Protein AF-A0A6G3XFQ8-F1 (afdb_monomer_lite)

Organism: NCBI:txid2706086

Secondary structure (DSSP, 8-state):
-HHHHHHHHHHHHHHHHHHHHTT-------TT-----TTSS-EEEES-TTT-HHHHHHHHHH-TTEEE----S-STTTT-EEETTEEE--BTTTB--EEEEEE--STTPPPEEEEEESSHHHHHHHHHHHHHHHHHHHHHHTTS-EEEEE-

pLDDT: mean 87.11, std 11.45, range [44.69, 98.12]

Radius of gyration: 14.97 Å; chains: 1; bounding box: 40×33×41 Å

Structure (mmCIF, N/CA/C/O backbone):
data_AF-A0A6G3XFQ8-F1
#
_entry.id   AF-A0A6G3XFQ8-F1
#
loop_
_atom_site.group_PDB
_atom_site.id
_atom_site.type_symbol
_atom_site.label_atom_id
_atom_site.label_alt_id
_atom_site.label_comp_id
_atom_site.label_asym_id
_atom_site.label_entity_id
_atom_site.label_seq_id
_atom_site.pdbx_PDB_ins_code
_atom_site.Cartn_x
_atom_site.Cartn_y
_atom_site.Cartn_z
_atom_site.occupancy
_atom_site.B_iso_or_equiv
_atom_site.auth_seq_id
_atom_site.auth_comp_id
_atom_site.auth_asym_id
_atom_site.auth_atom_id
_atom_site.pdbx_PDB_model_num
ATOM 1 N N . ASP A 1 1 ? -4.195 2.148 -22.739 1.00 44.69 1 ASP A N 1
ATOM 2 C CA . ASP A 1 1 ? -5.041 3.051 -21.929 1.00 44.69 1 ASP A CA 1
ATOM 3 C C . ASP A 1 1 ? -6.292 2.430 -21.315 1.00 44.69 1 ASP A C 1
ATOM 5 O O . ASP A 1 1 ? -6.508 2.635 -20.131 1.00 44.69 1 ASP A O 1
ATOM 9 N N . GLY A 1 2 ? -7.076 1.589 -22.002 1.00 52.69 2 GLY A N 1
ATOM 10 C CA . GLY A 1 2 ? -8.286 0.993 -21.391 1.00 52.69 2 GLY A CA 1
ATOM 11 C C . GLY A 1 2 ? -8.064 0.007 -20.224 1.00 52.69 2 GLY A C 1
ATOM 12 O O . GLY A 1 2 ? -8.961 -0.198 -19.410 1.00 52.69 2 GLY A O 1
ATOM 13 N N . SER A 1 3 ? -6.882 -0.608 -20.105 1.00 61.19 3 SER A N 1
ATOM 14 C CA . SER A 1 3 ? -6.600 -1.600 -19.054 1.00 61.19 3 SER A CA 1
ATOM 15 C C . SER A 1 3 ? -6.389 -0.981 -17.671 1.00 61.19 3 SER A C 1
ATOM 17 O O . SER A 1 3 ? -6.849 -1.556 -16.690 1.00 61.19 3 SER A O 1
ATOM 19 N N . VAL A 1 4 ? -5.752 0.192 -17.584 1.00 60.06 4 VAL A N 1
ATOM 20 C CA . VAL A 1 4 ? -5.544 0.918 -16.317 1.00 60.06 4 VAL A CA 1
ATOM 21 C C . VAL A 1 4 ? -6.893 1.332 -15.728 1.00 60.06 4 VAL A C 1
ATOM 23 O O . VAL A 1 4 ? -7.208 0.944 -14.608 1.00 60.06 4 VAL A O 1
ATOM 26 N N . HIS A 1 5 ? -7.749 1.966 -16.538 1.00 72.19 5 HIS A N 1
ATOM 27 C CA . HIS A 1 5 ? -9.106 2.343 -16.127 1.00 72.19 5 HIS A CA 1
ATOM 28 C C . HIS A 1 5 ? -9.956 1.146 -15.682 1.00 72.19 5 HIS A C 1
ATOM 30 O O . HIS A 1 5 ? -10.740 1.257 -14.741 1.00 72.19 5 HIS A O 1
ATOM 36 N N . ARG A 1 6 ? -9.785 -0.019 -16.321 1.00 75.56 6 ARG A N 1
ATOM 37 C CA . ARG A 1 6 ? -10.478 -1.252 -15.927 1.00 75.56 6 ARG A CA 1
ATOM 38 C C . ARG A 1 6 ? -10.045 -1.736 -14.541 1.00 75.56 6 ARG A C 1
ATOM 40 O O . ARG A 1 6 ? -10.898 -2.150 -13.759 1.00 75.56 6 ARG A O 1
ATOM 47 N N . TYR A 1 7 ? -8.748 -1.709 -14.239 1.00 79.00 7 TYR A N 1
ATOM 48 C CA . TYR A 1 7 ? -8.236 -2.150 -12.939 1.00 79.00 7 TYR A CA 1
ATOM 49 C C . TYR A 1 7 ? -8.653 -1.212 -11.809 1.00 79.00 7 TYR A C 1
ATOM 51 O O . TYR A 1 7 ? -9.098 -1.693 -10.767 1.00 79.00 7 TYR A O 1
ATOM 59 N N . ASP A 1 8 ? -8.604 0.098 -12.044 1.00 79.00 8 ASP A N 1
ATOM 60 C CA . ASP A 1 8 ? -9.054 1.090 -11.068 1.00 79.00 8 ASP A CA 1
ATOM 61 C C . ASP A 1 8 ? -10.557 0.944 -10.784 1.00 79.00 8 ASP A C 1
ATOM 63 O O . ASP A 1 8 ? -10.971 0.937 -9.625 1.00 79.00 8 ASP A O 1
ATOM 67 N N . ALA A 1 9 ? -11.377 0.718 -11.818 1.00 81.00 9 ALA A N 1
ATOM 68 C CA . ALA A 1 9 ? -12.807 0.460 -11.651 1.00 81.00 9 ALA A CA 1
ATOM 69 C C . ALA A 1 9 ? -13.083 -0.793 -10.801 1.00 81.00 9 ALA A C 1
ATOM 71 O O . ALA A 1 9 ? -13.925 -0.758 -9.903 1.00 81.00 9 ALA A O 1
ATOM 72 N N . PHE A 1 10 ? -12.365 -1.898 -11.033 1.00 83.25 10 PHE A N 1
ATOM 73 C CA . PHE A 1 10 ? -12.535 -3.098 -10.211 1.00 83.25 10 PHE A CA 1
ATOM 74 C C . PHE A 1 10 ? -12.061 -2.911 -8.773 1.00 83.25 10 PHE A C 1
ATOM 76 O O . PHE A 1 10 ? -12.748 -3.366 -7.861 1.00 83.25 10 PHE A O 1
ATOM 83 N N . ALA A 1 11 ? -10.934 -2.229 -8.559 1.00 83.19 11 ALA A N 1
ATOM 84 C CA . ALA A 1 11 ? -10.472 -1.909 -7.214 1.00 83.19 11 ALA A CA 1
ATOM 85 C C . ALA A 1 11 ? -11.527 -1.073 -6.463 1.00 83.19 11 ALA A C 1
ATOM 87 O O . ALA A 1 11 ? -11.863 -1.370 -5.319 1.00 83.19 11 ALA A O 1
ATOM 88 N N . LEU A 1 12 ? -12.137 -0.083 -7.118 1.00 85.12 12 LEU A N 1
ATOM 89 C CA . LEU A 1 12 ? -13.215 0.707 -6.520 1.00 85.12 12 LEU A CA 1
ATOM 90 C C . LEU A 1 12 ? -14.452 -0.135 -6.178 1.00 85.12 12 LEU A C 1
ATOM 92 O O . LEU A 1 12 ? -15.028 0.054 -5.105 1.00 85.12 12 LEU A O 1
ATOM 96 N N . LEU A 1 13 ? -14.853 -1.074 -7.041 1.00 86.44 13 LEU A N 1
ATOM 97 C CA . LEU A 1 13 ? -15.978 -1.978 -6.769 1.00 86.44 13 LEU A CA 1
ATOM 98 C C . LEU A 1 13 ? -15.699 -2.883 -5.562 1.00 86.44 13 LEU A C 1
ATOM 100 O O . LEU A 1 13 ? -16.545 -3.017 -4.678 1.00 86.44 13 LEU A O 1
ATOM 104 N N . GLU A 1 14 ? -14.503 -3.465 -5.500 1.00 86.94 14 GLU A N 1
ATOM 105 C CA . GLU A 1 14 ? -14.094 -4.341 -4.400 1.00 86.94 14 GLU A CA 1
ATOM 106 C C . GLU A 1 14 ? -13.975 -3.572 -3.070 1.00 86.94 14 GLU A C 1
ATOM 108 O O . GLU A 1 14 ? -14.442 -4.058 -2.038 1.00 86.94 14 GLU A O 1
ATOM 113 N N . LEU A 1 15 ? -13.425 -2.350 -3.084 1.00 86.25 15 LEU A N 1
ATOM 114 C CA . LEU A 1 15 ? -13.406 -1.477 -1.904 1.00 86.25 15 LEU A CA 1
ATOM 115 C C . LEU A 1 15 ? -14.813 -1.048 -1.484 1.00 86.25 15 LEU A C 1
ATOM 117 O O . LEU A 1 15 ? -15.103 -1.026 -0.292 1.00 86.25 15 LEU A O 1
ATOM 121 N N . SER A 1 16 ? -15.694 -0.724 -2.432 1.00 84.06 16 SER A N 1
ATOM 122 C CA . SER A 1 16 ? -17.061 -0.294 -2.116 1.00 84.06 16 SER A CA 1
ATOM 123 C C . SER A 1 16 ? -17.842 -1.388 -1.395 1.00 84.06 16 SER A C 1
ATOM 125 O O . SER A 1 16 ? -18.552 -1.091 -0.436 1.00 84.06 16 SER A O 1
ATOM 127 N N . ALA A 1 17 ? -17.674 -2.649 -1.808 1.00 83.00 17 ALA A N 1
ATOM 128 C CA . ALA A 1 17 ? -18.261 -3.786 -1.107 1.00 83.00 17 ALA A CA 1
ATOM 129 C C . ALA A 1 17 ? -17.749 -3.870 0.341 1.00 83.00 17 ALA A C 1
ATOM 131 O O . ALA A 1 17 ? -18.548 -3.888 1.272 1.00 83.00 17 ALA A O 1
ATOM 132 N N . LEU A 1 18 ? -16.429 -3.793 0.540 1.00 84.12 18 LEU A N 1
ATOM 133 C CA . LEU A 1 18 ? -15.821 -3.830 1.873 1.00 84.12 18 LEU A CA 1
ATOM 134 C C . LEU A 1 18 ? -16.287 -2.675 2.777 1.00 84.12 18 LEU A C 1
ATOM 136 O O . LEU A 1 18 ? -16.568 -2.877 3.957 1.00 84.12 18 LEU A O 1
ATOM 140 N N . ILE A 1 19 ? -16.350 -1.454 2.241 1.00 84.25 19 ILE A N 1
ATOM 141 C CA . ILE A 1 19 ? -16.782 -0.265 2.989 1.00 84.25 19 ILE A CA 1
ATOM 142 C C . ILE A 1 19 ? -18.252 -0.409 3.403 1.00 84.25 19 ILE A C 1
ATOM 144 O O . ILE A 1 19 ? -18.603 -0.081 4.539 1.00 84.25 19 ILE A O 1
ATOM 148 N N . LYS A 1 20 ? -19.095 -0.951 2.515 1.00 80.88 20 LYS A N 1
ATOM 149 C CA . LYS A 1 20 ? -20.503 -1.230 2.804 1.00 80.88 20 LYS A CA 1
ATOM 150 C C . LYS A 1 20 ? -20.669 -2.301 3.883 1.00 80.88 20 LYS A C 1
ATOM 152 O O . LYS A 1 20 ? -21.491 -2.111 4.774 1.00 80.88 20 LYS A O 1
ATOM 157 N N . ASP A 1 21 ? -19.871 -3.366 3.852 1.00 80.62 21 ASP A N 1
ATOM 158 C CA . ASP A 1 21 ? -19.874 -4.410 4.890 1.00 80.62 21 ASP A CA 1
ATOM 159 C C . ASP A 1 21 ? -19.470 -3.853 6.267 1.00 80.62 21 ASP A C 1
ATOM 161 O O . ASP A 1 21 ? -19.880 -4.362 7.309 1.00 80.62 21 ASP A O 1
ATOM 165 N N . CYS A 1 22 ? -18.704 -2.758 6.278 1.00 77.50 22 CYS A N 1
ATOM 166 C CA . CYS A 1 22 ? -18.338 -2.015 7.481 1.00 77.50 22 CYS A CA 1
ATOM 167 C C . CYS A 1 22 ? -19.386 -0.961 7.898 1.00 77.50 22 CYS A C 1
ATOM 169 O O . CYS A 1 22 ? -19.110 -0.165 8.797 1.00 77.50 22 CYS A O 1
ATOM 171 N N . SER A 1 23 ? -20.555 -0.913 7.247 1.00 78.75 23 SER A N 1
ATOM 172 C CA . SER A 1 23 ? -21.605 0.101 7.446 1.00 78.75 23 SER A CA 1
ATOM 173 C C . SER A 1 23 ? -21.101 1.546 7.324 1.00 78.75 23 SER A C 1
ATOM 175 O O . SER A 1 23 ? -21.580 2.445 8.015 1.00 78.75 23 SER A O 1
ATOM 177 N N . ALA A 1 24 ? -20.113 1.775 6.457 1.00 80.19 24 ALA A N 1
ATOM 178 C CA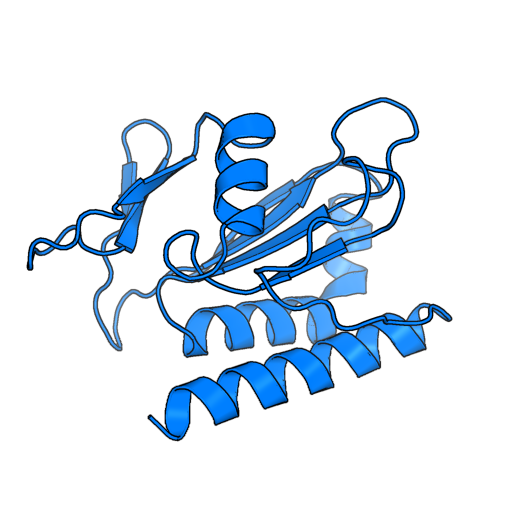 . ALA A 1 24 ? -19.529 3.085 6.200 1.00 80.19 24 ALA A CA 1
ATOM 179 C C . ALA A 1 24 ? -19.941 3.626 4.819 1.00 80.19 24 ALA A C 1
ATOM 181 O O . ALA A 1 24 ? -20.408 2.894 3.946 1.00 80.19 24 ALA A O 1
ATOM 182 N N . HIS A 1 25 ? -19.744 4.930 4.614 1.00 75.81 25 HIS A N 1
ATOM 183 C CA . HIS A 1 25 ? -19.987 5.602 3.337 1.00 75.81 25 HIS A CA 1
ATOM 184 C C . HIS A 1 25 ? -18.660 6.021 2.701 1.00 75.81 25 HIS A C 1
ATOM 186 O O . HIS A 1 25 ? -17.815 6.628 3.361 1.00 75.81 25 HIS A O 1
ATOM 192 N N . ALA A 1 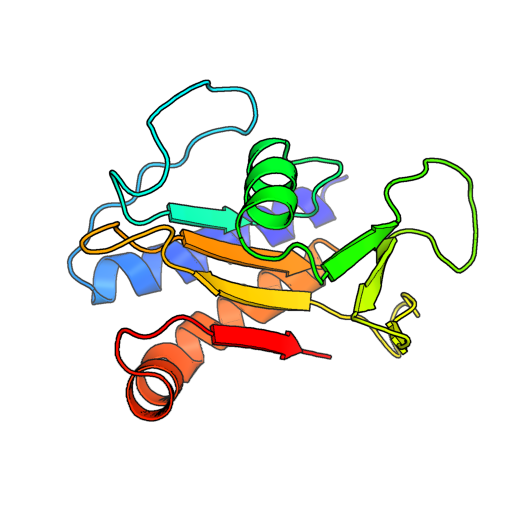26 ? -18.480 5.702 1.419 1.00 76.75 26 ALA A N 1
ATOM 193 C CA . ALA A 1 26 ? -17.303 6.092 0.652 1.00 76.75 26 ALA A CA 1
ATOM 194 C C . ALA A 1 26 ? -17.554 7.397 -0.112 1.00 76.75 26 ALA A C 1
ATOM 196 O O . ALA A 1 26 ? -18.617 7.584 -0.701 1.00 76.75 26 ALA A O 1
ATOM 197 N N . GLN A 1 27 ? -16.540 8.258 -0.165 1.00 77.12 27 GLN A N 1
ATOM 198 C CA . GLN A 1 27 ? -16.465 9.379 -1.096 1.00 77.12 27 GLN A CA 1
ATOM 199 C C . GLN A 1 27 ? -15.210 9.185 -1.948 1.00 77.12 27 GLN A C 1
ATOM 201 O O . GLN A 1 27 ? -14.114 9.047 -1.405 1.00 77.12 27 GLN A O 1
ATOM 206 N N . ILE A 1 28 ? -15.364 9.154 -3.272 1.00 77.19 28 ILE A N 1
ATOM 207 C CA . ILE A 1 28 ? -14.224 9.090 -4.193 1.00 77.19 28 ILE A CA 1
ATOM 208 C C . ILE A 1 28 ? -13.670 10.507 -4.341 1.00 77.19 28 ILE A C 1
ATOM 210 O O . ILE A 1 28 ? -14.410 11.431 -4.674 1.00 77.19 28 ILE A O 1
ATOM 214 N N . VAL A 1 29 ? -12.374 10.670 -4.087 1.00 74.62 29 VAL A N 1
ATOM 215 C CA . VAL A 1 29 ? -11.667 11.950 -4.209 1.00 74.62 29 VAL A CA 1
ATOM 216 C C . VAL A 1 29 ? -10.559 11.785 -5.241 1.00 74.62 29 VAL A C 1
ATOM 218 O O . VAL A 1 29 ? -9.776 10.838 -5.168 1.00 74.62 29 VAL A O 1
ATOM 221 N N . THR A 1 30 ? -10.505 12.686 -6.221 1.00 68.25 30 THR A N 1
ATOM 222 C CA . THR A 1 30 ? -9.442 12.701 -7.231 1.00 68.25 30 THR A CA 1
ATOM 223 C C . THR A 1 30 ? -8.155 13.287 -6.651 1.00 68.25 30 THR A C 1
ATOM 225 O O . THR A 1 30 ? -8.182 14.106 -5.729 1.00 68.25 30 THR A O 1
ATOM 228 N N . HIS A 1 31 ? -7.023 12.857 -7.209 1.00 61.69 31 HIS A N 1
ATOM 229 C CA . HIS A 1 31 ? -5.663 13.132 -6.733 1.00 61.69 31 HIS A CA 1
ATOM 230 C C . HIS A 1 31 ? -5.293 14.625 -6.635 1.00 61.69 31 HIS A C 1
ATOM 232 O O . HIS A 1 31 ? -4.392 14.952 -5.867 1.00 61.69 31 HIS A O 1
ATOM 238 N N . ASP A 1 32 ? -6.021 15.507 -7.327 1.00 55.50 32 ASP A N 1
ATOM 239 C CA . ASP A 1 32 ? -5.765 16.956 -7.377 1.00 55.50 32 ASP A CA 1
ATOM 240 C C . ASP A 1 32 ? -6.590 17.768 -6.366 1.00 55.50 32 ASP A C 1
ATOM 242 O O . ASP A 1 32 ? -6.444 18.986 -6.254 1.00 55.50 32 ASP A O 1
ATOM 246 N N . THR A 1 33 ? -7.480 17.116 -5.614 1.00 55.78 33 THR A N 1
ATOM 247 C CA . THR A 1 33 ? -8.347 17.820 -4.664 1.00 55.78 33 THR A CA 1
ATOM 248 C C . THR A 1 33 ? -7.636 17.970 -3.321 1.00 55.78 33 THR A C 1
ATOM 250 O O . THR A 1 33 ? -7.478 17.003 -2.571 1.00 55.78 33 THR A O 1
ATOM 253 N N . ALA A 1 34 ? -7.229 19.194 -2.984 1.00 51.41 34 ALA A N 1
ATOM 254 C CA . ALA A 1 34 ? -6.716 19.530 -1.660 1.00 51.41 34 ALA A CA 1
ATOM 255 C C . ALA A 1 34 ? -7.850 19.441 -0.625 1.00 51.41 34 ALA A C 1
ATOM 257 O O . ALA A 1 34 ? -8.569 20.412 -0.404 1.00 51.41 34 ALA A O 1
ATOM 258 N N . GLN A 1 35 ? -8.049 18.276 -0.004 1.00 51.84 35 GLN A N 1
ATOM 259 C CA . GLN A 1 35 ? -8.993 18.143 1.106 1.00 51.84 35 GLN A CA 1
ATOM 260 C C . GLN A 1 35 ? -8.450 17.312 2.269 1.00 51.84 35 GLN A C 1
ATOM 262 O O . GLN A 1 35 ? -8.063 16.157 2.096 1.00 51.84 35 GLN A O 1
ATOM 267 N N . GLN A 1 36 ? -8.579 17.916 3.454 1.00 56.19 36 GLN A N 1
ATOM 268 C CA . GLN A 1 36 ? -8.585 17.322 4.795 1.00 56.19 36 GLN A CA 1
ATOM 269 C C . GLN A 1 36 ? -7.237 16.874 5.362 1.00 56.19 36 GLN A C 1
ATOM 271 O O . GLN A 1 36 ? -6.424 16.238 4.689 1.00 56.19 36 GLN A O 1
ATOM 276 N N . GLY A 1 37 ? -7.017 17.236 6.630 1.00 61.84 37 GLY A N 1
ATOM 277 C CA . GLY A 1 37 ? -5.832 16.877 7.389 1.00 61.84 37 GLY A CA 1
ATOM 278 C C . GLY A 1 37 ? -5.707 15.365 7.558 1.00 61.84 37 GLY A C 1
ATOM 279 O O . GLY A 1 37 ? -6.695 14.624 7.608 1.00 61.84 37 GLY A O 1
ATOM 280 N N . PHE A 1 38 ? -4.462 14.894 7.640 1.00 65.94 38 PHE A N 1
ATOM 281 C CA . PHE A 1 38 ? -4.166 13.494 7.928 1.00 65.94 38 PHE A CA 1
ATOM 282 C C . PHE A 1 38 ? -4.900 13.044 9.199 1.00 65.94 38 PHE A C 1
ATOM 284 O O . PHE A 1 38 ? -4.768 13.666 10.249 1.00 65.94 38 PHE A O 1
ATOM 291 N N . GLY A 1 39 ? -5.643 11.938 9.117 1.00 72.62 39 GLY A N 1
ATOM 292 C CA . GLY A 1 39 ? -6.274 11.320 10.286 1.00 72.62 39 GLY A CA 1
ATOM 293 C C . GLY A 1 39 ? -7.678 11.817 10.641 1.00 72.62 39 GLY A C 1
ATOM 294 O O . GLY A 1 39 ? -8.265 11.271 11.572 1.00 72.62 39 GLY A O 1
ATOM 295 N N . GLU A 1 40 ? -8.258 12.766 9.898 1.00 81.69 40 GLU A N 1
ATOM 296 C CA . GLU A 1 40 ? -9.651 13.203 10.115 1.00 81.69 40 GLU A CA 1
ATOM 297 C C . GLU A 1 40 ? -10.675 12.124 9.722 1.00 81.69 40 GLU A C 1
ATOM 299 O O . GLU A 1 40 ? -11.714 11.956 10.366 1.00 81.69 40 GLU A O 1
ATOM 304 N N . ARG A 1 41 ? -10.384 11.362 8.661 1.00 85.94 41 ARG A N 1
ATOM 305 C CA . ARG A 1 41 ? -11.243 10.295 8.130 1.00 85.94 41 ARG A CA 1
ATOM 306 C C . ARG A 1 41 ? -10.428 9.061 7.791 1.00 85.94 41 ARG A C 1
ATOM 308 O O . ARG A 1 41 ? -9.232 9.144 7.526 1.00 85.94 41 ARG A O 1
ATOM 315 N N . THR A 1 42 ? -11.092 7.907 7.794 1.00 88.75 42 THR A N 1
ATOM 316 C CA . THR A 1 42 ? -10.485 6.700 7.237 1.00 88.75 42 THR A CA 1
ATOM 317 C C . THR A 1 42 ? -10.341 6.874 5.735 1.00 88.75 42 THR A C 1
ATOM 319 O O . THR A 1 42 ? -11.315 7.180 5.052 1.00 88.75 42 THR A O 1
ATOM 322 N N . GLU A 1 43 ? -9.130 6.680 5.231 1.00 90.25 43 GLU A N 1
ATOM 323 C CA . GLU A 1 43 ? -8.788 6.921 3.832 1.00 90.25 43 GLU A CA 1
ATOM 324 C C . GLU A 1 43 ? -8.274 5.633 3.183 1.00 90.25 43 GLU A C 1
ATOM 326 O O . GLU A 1 43 ? -7.546 4.873 3.813 1.00 90.25 43 GLU A O 1
ATOM 331 N N . PHE A 1 44 ? -8.630 5.399 1.918 1.00 91.56 44 PHE A N 1
ATOM 332 C CA . PHE A 1 44 ? -8.095 4.315 1.092 1.00 91.56 44 PHE A CA 1
ATOM 333 C C . PHE A 1 44 ? -7.359 4.937 -0.097 1.00 91.56 44 PHE A C 1
ATOM 335 O O . PHE A 1 44 ? -7.979 5.404 -1.049 1.00 91.56 44 PHE A O 1
ATOM 342 N N . CYS A 1 45 ? -6.032 4.975 -0.027 1.00 91.62 45 CYS A N 1
ATOM 343 C CA . CYS A 1 45 ? -5.178 5.542 -1.058 1.00 91.62 45 CYS A CA 1
ATOM 344 C C . CYS A 1 45 ? -4.716 4.425 -2.001 1.00 91.62 45 CYS A C 1
ATOM 346 O O . CYS A 1 45 ? -4.003 3.510 -1.584 1.00 91.62 45 CYS A O 1
ATOM 348 N N . VAL A 1 46 ? -5.136 4.485 -3.264 1.00 92.00 46 VAL A N 1
ATOM 349 C CA . VAL A 1 46 ? -4.839 3.469 -4.284 1.00 92.00 46 VAL A CA 1
ATOM 350 C C . VAL A 1 46 ? -3.984 4.094 -5.383 1.00 92.00 46 VAL A C 1
ATOM 352 O O . VAL A 1 46 ? -4.233 5.231 -5.791 1.00 92.00 46 VAL A O 1
ATOM 355 N N . GLY A 1 47 ? -2.970 3.368 -5.853 1.00 91.38 47 GLY A N 1
ATOM 356 C CA . GLY A 1 47 ? -2.070 3.838 -6.906 1.00 91.38 47 GLY A CA 1
ATOM 357 C C . GLY A 1 47 ? -0.633 4.045 -6.439 1.00 91.38 47 GLY A C 1
ATOM 358 O O . GLY A 1 47 ? -0.330 4.011 -5.249 1.00 91.38 47 GLY A O 1
ATOM 359 N N . GLY A 1 48 ? 0.263 4.260 -7.401 1.00 90.75 48 GLY A N 1
ATOM 360 C CA . GLY A 1 48 ? 1.663 4.580 -7.127 1.00 90.75 48 GLY A CA 1
ATOM 361 C C . GLY A 1 48 ? 1.874 6.071 -6.823 1.00 90.75 48 GLY A C 1
ATOM 362 O O . GLY A 1 48 ? 1.068 6.904 -7.239 1.00 90.75 48 GLY A O 1
ATOM 363 N N . PRO A 1 49 ? 2.984 6.448 -6.163 1.00 91.06 49 PRO A N 1
ATOM 364 C CA . PRO A 1 49 ? 3.281 7.841 -5.809 1.00 91.06 49 PRO A CA 1
ATOM 365 C C . PRO A 1 49 ? 3.498 8.765 -7.018 1.00 91.06 49 PRO A C 1
ATOM 367 O O . PRO A 1 49 ? 3.412 9.977 -6.866 1.00 91.06 49 PRO A O 1
ATOM 370 N N . MET A 1 50 ? 3.753 8.210 -8.209 1.00 88.69 50 MET A N 1
ATOM 371 C CA . MET A 1 50 ? 3.908 8.985 -9.446 1.00 88.69 50 MET A CA 1
ATOM 372 C C . MET A 1 50 ? 2.608 9.625 -9.928 1.00 88.69 50 MET A C 1
ATOM 374 O O . MET A 1 50 ? 2.617 10.756 -10.397 1.00 88.69 50 MET A O 1
ATOM 378 N N . SER A 1 51 ? 1.492 8.904 -9.821 1.00 83.69 51 SER A N 1
ATOM 379 C CA . SER A 1 51 ? 0.175 9.362 -10.279 1.00 83.69 51 SER A CA 1
ATOM 380 C C . SER A 1 51 ? -0.728 9.821 -9.133 1.00 83.69 51 SER A C 1
ATOM 382 O O . SER A 1 51 ? -1.855 10.245 -9.366 1.00 83.69 51 SER A O 1
ATOM 384 N N . ASN A 1 52 ? -0.261 9.712 -7.887 1.00 88.00 52 ASN A N 1
ATOM 385 C CA . ASN A 1 52 ? -1.035 10.023 -6.695 1.00 88.00 52 ASN A CA 1
ATOM 386 C C . ASN A 1 52 ? -0.151 10.774 -5.685 1.00 88.00 52 ASN A C 1
ATOM 388 O O . ASN A 1 52 ? 0.573 10.176 -4.885 1.00 88.00 52 ASN A O 1
ATOM 392 N N . GLN A 1 53 ? -0.225 12.108 -5.706 1.00 87.81 53 GLN A N 1
ATOM 393 C CA . GLN A 1 53 ? 0.552 12.971 -4.805 1.00 87.81 53 GLN A CA 1
ATOM 394 C C . GLN A 1 53 ? 0.228 12.711 -3.326 1.00 87.81 53 GLN A C 1
ATOM 396 O O . GLN A 1 53 ? 1.104 12.807 -2.461 1.00 87.81 53 GLN A O 1
ATOM 401 N N . ARG A 1 54 ? -1.015 12.315 -3.030 1.00 88.06 54 ARG A N 1
ATOM 402 C CA . ARG A 1 54 ? -1.454 11.950 -1.681 1.00 88.06 54 ARG A CA 1
ATOM 403 C C . ARG A 1 54 ? -0.777 10.663 -1.205 1.00 88.06 54 ARG A C 1
ATOM 405 O O . ARG A 1 54 ? -0.279 10.627 -0.083 1.00 88.06 54 ARG A O 1
ATOM 412 N N . MET A 1 55 ? -0.638 9.660 -2.079 1.00 92.50 55 MET A N 1
ATOM 413 C CA . MET A 1 55 ? 0.169 8.458 -1.812 1.00 92.50 55 MET A CA 1
ATOM 414 C C . MET A 1 55 ? 1.625 8.826 -1.505 1.00 92.50 55 MET A C 1
ATOM 416 O O . MET A 1 55 ? 2.187 8.359 -0.514 1.00 92.50 55 MET A O 1
ATOM 420 N N . ALA A 1 56 ? 2.233 9.703 -2.312 1.00 91.94 56 ALA A N 1
ATOM 421 C CA . ALA A 1 56 ? 3.607 10.152 -2.088 1.00 91.94 56 ALA A CA 1
ATOM 422 C C . ALA A 1 56 ? 3.780 10.844 -0.721 1.00 91.94 56 ALA A C 1
ATOM 424 O O . ALA A 1 56 ? 4.783 10.631 -0.035 1.00 91.94 56 ALA A O 1
ATOM 425 N N . ALA A 1 57 ? 2.798 11.647 -0.300 1.00 90.69 57 ALA A N 1
ATOM 426 C CA . ALA A 1 57 ? 2.802 12.293 1.008 1.00 90.69 57 ALA A CA 1
ATOM 427 C C . ALA A 1 57 ? 2.679 11.284 2.163 1.00 90.69 57 ALA A C 1
ATOM 429 O O . ALA A 1 57 ? 3.461 11.359 3.111 1.00 90.69 57 ALA A O 1
ATOM 430 N N . HIS A 1 58 ? 1.767 10.310 2.066 1.00 92.00 58 HIS A N 1
ATOM 431 C CA . HIS A 1 58 ? 1.619 9.254 3.077 1.00 92.00 58 HIS A CA 1
ATOM 432 C C . HIS A 1 58 ? 2.894 8.430 3.242 1.00 92.00 58 HIS A C 1
ATOM 434 O O . HIS A 1 58 ? 3.321 8.196 4.370 1.00 92.00 58 HIS A O 1
ATOM 440 N N . LEU A 1 59 ? 3.533 8.025 2.140 1.00 93.62 59 LEU A N 1
ATOM 441 C CA . LEU A 1 59 ? 4.779 7.253 2.187 1.00 93.62 59 LEU A CA 1
ATOM 442 C C . LEU A 1 59 ? 5.892 8.026 2.900 1.00 93.62 59 LEU A C 1
ATOM 444 O O . LEU A 1 59 ? 6.518 7.495 3.814 1.00 93.62 59 LEU A O 1
ATOM 448 N N . ARG A 1 60 ? 6.093 9.298 2.538 1.00 92.25 60 ARG A N 1
ATOM 449 C CA . ARG A 1 60 ? 7.127 10.148 3.145 1.00 92.25 60 ARG A CA 1
ATOM 450 C C . ARG A 1 60 ? 6.917 10.343 4.649 1.00 92.25 60 ARG A C 1
ATOM 452 O O . ARG A 1 60 ? 7.889 10.323 5.396 1.00 92.25 60 ARG A O 1
ATOM 459 N N . THR A 1 61 ? 5.673 10.546 5.079 1.00 90.50 61 THR A N 1
ATOM 460 C CA . THR A 1 61 ? 5.352 10.872 6.477 1.00 90.50 61 THR A CA 1
ATOM 461 C C . THR A 1 61 ? 5.247 9.630 7.362 1.00 90.50 61 THR A C 1
ATOM 463 O O . THR A 1 61 ? 5.708 9.648 8.499 1.00 90.50 61 THR A O 1
ATOM 466 N N . LEU A 1 62 ? 4.633 8.551 6.866 1.00 92.44 62 LEU A N 1
ATOM 467 C CA . LEU A 1 62 ? 4.233 7.402 7.687 1.00 92.44 62 LEU A CA 1
ATOM 468 C C . LEU A 1 62 ? 5.095 6.154 7.458 1.00 92.44 62 LEU A C 1
ATOM 470 O O . LEU A 1 62 ? 5.076 5.249 8.291 1.00 92.44 62 LEU A O 1
ATOM 474 N N . LEU A 1 63 ? 5.846 6.084 6.354 1.00 94.19 63 LEU A N 1
ATOM 475 C CA . LEU A 1 63 ? 6.727 4.961 6.016 1.00 94.19 63 LEU A CA 1
ATOM 476 C C . LEU A 1 63 ? 8.098 5.439 5.498 1.00 94.19 63 LEU A C 1
ATOM 478 O O . LEU A 1 63 ? 8.507 5.043 4.407 1.00 94.19 63 LEU A O 1
ATOM 482 N N . PRO A 1 64 ? 8.870 6.223 6.276 1.00 91.00 64 PRO A N 1
ATOM 483 C CA . PRO A 1 64 ? 10.155 6.771 5.820 1.00 91.00 64 PRO A CA 1
ATOM 484 C C . PRO A 1 64 ? 11.208 5.701 5.463 1.00 91.00 64 PRO A C 1
ATOM 486 O O . PRO A 1 64 ? 12.174 5.995 4.760 1.00 91.00 64 PRO A O 1
ATOM 489 N N . GLY A 1 65 ? 11.026 4.457 5.925 1.00 94.06 65 GLY A N 1
ATOM 490 C CA . GLY A 1 65 ? 11.867 3.306 5.574 1.00 94.06 65 GLY A CA 1
ATOM 491 C C . GLY A 1 65 ? 11.544 2.651 4.224 1.00 94.06 65 GLY A C 1
ATOM 492 O O . GLY A 1 65 ? 12.262 1.737 3.820 1.00 94.06 65 GLY A O 1
ATOM 493 N N . VAL A 1 66 ? 10.486 3.094 3.536 1.00 96.44 66 VAL A N 1
ATOM 494 C CA . VAL A 1 66 ? 10.090 2.612 2.209 1.00 96.44 66 VAL A CA 1
ATOM 495 C C . VAL A 1 66 ? 10.334 3.715 1.188 1.00 96.44 66 VAL A C 1
ATOM 497 O O . VAL A 1 66 ? 9.763 4.801 1.274 1.00 96.44 66 VAL A O 1
ATOM 500 N N . ARG A 1 67 ? 11.156 3.425 0.182 1.00 95.56 67 ARG A N 1
ATOM 501 C CA . ARG A 1 67 ? 11.337 4.284 -0.991 1.00 95.56 67 ARG A CA 1
ATOM 502 C C . ARG A 1 67 ? 10.836 3.564 -2.230 1.00 95.56 67 ARG A C 1
ATOM 504 O O . ARG A 1 67 ? 10.935 2.345 -2.333 1.00 95.56 67 ARG A O 1
ATOM 511 N N . ILE A 1 68 ? 10.302 4.334 -3.165 1.00 95.62 68 ILE A N 1
ATOM 512 C CA . ILE A 1 68 ? 9.846 3.846 -4.463 1.00 95.62 68 ILE A CA 1
ATOM 513 C C . ILE A 1 68 ? 10.595 4.654 -5.501 1.00 95.62 68 ILE A C 1
ATOM 515 O O . ILE A 1 68 ? 10.615 5.882 -5.403 1.00 95.62 68 ILE A O 1
ATOM 519 N N . ASN A 1 69 ? 11.214 3.986 -6.469 1.00 95.00 69 ASN A N 1
ATOM 520 C CA . ASN A 1 69 ? 11.820 4.706 -7.573 1.00 95.00 69 ASN A CA 1
ATOM 521 C C . ASN A 1 69 ? 10.723 5.351 -8.434 1.00 95.00 69 ASN A C 1
ATOM 523 O O . ASN A 1 69 ? 9.897 4.661 -9.040 1.00 95.00 69 ASN A O 1
ATOM 527 N N . ILE A 1 70 ? 10.734 6.678 -8.452 1.00 90.94 70 ILE A N 1
ATOM 528 C CA . ILE A 1 70 ? 9.804 7.539 -9.183 1.00 90.94 70 ILE A CA 1
ATOM 529 C C . ILE A 1 70 ? 10.487 8.277 -10.341 1.00 90.94 70 ILE A C 1
ATOM 531 O O . ILE A 1 70 ? 9.873 9.121 -10.986 1.00 90.94 70 ILE A O 1
ATOM 535 N N . GLU A 1 71 ? 11.757 7.981 -10.606 1.00 88.06 71 GLU A N 1
ATOM 536 C CA . GLU A 1 71 ? 12.481 8.573 -11.723 1.00 88.06 71 GLU A CA 1
ATOM 537 C C . GLU A 1 71 ? 11.825 8.162 -13.047 1.00 88.06 71 GLU A C 1
ATOM 539 O O . GLU A 1 71 ? 11.300 7.053 -13.207 1.00 88.06 71 GLU A O 1
ATOM 544 N N . GLN A 1 72 ? 11.806 9.101 -13.994 1.00 79.25 72 GLN A N 1
ATOM 545 C CA . GLN A 1 72 ? 11.220 8.881 -15.317 1.00 79.25 72 GLN A CA 1
ATOM 546 C C . GLN A 1 72 ? 12.154 8.090 -16.239 1.00 79.25 72 GLN A C 1
ATOM 548 O O . GLN A 1 72 ? 11.703 7.597 -17.276 1.00 79.25 72 GLN A O 1
ATOM 553 N N . ASP A 1 73 ? 13.419 7.937 -15.844 1.00 80.62 73 ASP A N 1
ATOM 554 C CA . ASP A 1 73 ? 14.423 7.258 -16.642 1.00 80.62 73 ASP A CA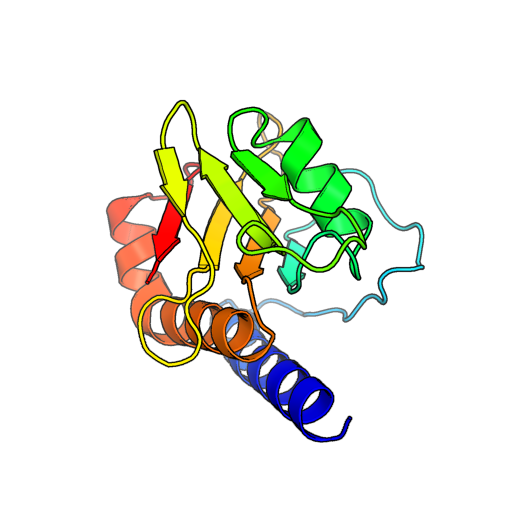 1
ATOM 555 C C . ASP A 1 73 ? 14.065 5.776 -16.833 1.00 80.62 73 ASP A C 1
ATOM 557 O O . ASP A 1 73 ? 13.721 5.063 -15.879 1.00 80.62 73 ASP A O 1
ATOM 561 N N . PRO A 1 74 ? 14.119 5.276 -18.078 1.00 77.19 74 PRO A N 1
ATOM 562 C CA . PRO A 1 74 ? 13.912 3.866 -18.338 1.00 77.19 74 PRO A CA 1
ATOM 563 C C . PRO A 1 74 ? 15.058 3.073 -17.702 1.00 77.19 74 PRO A C 1
ATOM 565 O O . PRO A 1 74 ? 16.225 3.249 -18.036 1.00 77.19 74 PRO A O 1
ATOM 568 N N . GLY A 1 75 ? 14.722 2.168 -16.787 1.00 86.94 75 GLY A N 1
ATOM 569 C CA . GLY A 1 75 ? 15.713 1.349 -16.106 1.00 86.94 75 GLY A CA 1
ATOM 570 C C . GLY A 1 75 ? 15.095 0.179 -15.345 1.00 86.94 75 GLY A C 1
ATOM 571 O O . GLY A 1 75 ? 13.885 0.167 -15.096 1.00 86.94 75 GLY A O 1
ATOM 572 N N . PRO A 1 76 ? 15.919 -0.804 -14.944 1.00 88.44 76 PRO A N 1
ATOM 573 C CA . PRO A 1 76 ? 15.463 -1.997 -14.224 1.00 88.44 76 PRO A CA 1
ATOM 574 C C . PRO A 1 76 ? 14.905 -1.675 -12.833 1.00 88.44 76 PRO A C 1
ATOM 576 O O . PRO A 1 76 ? 14.195 -2.484 -12.242 1.00 88.44 76 PRO A O 1
ATOM 579 N N . ASP A 1 77 ? 15.231 -0.493 -12.310 1.00 93.38 77 ASP A N 1
ATOM 580 C CA . ASP A 1 77 ? 14.774 -0.027 -11.010 1.00 93.38 77 ASP A CA 1
ATOM 581 C C . ASP A 1 77 ? 13.512 0.833 -11.100 1.00 93.38 77 ASP A C 1
ATOM 583 O O . ASP A 1 77 ? 13.052 1.302 -10.065 1.00 93.38 77 ASP A O 1
ATOM 587 N N . ARG A 1 78 ? 12.922 1.046 -12.286 1.00 91.50 78 ARG A N 1
ATOM 588 C CA . ARG A 1 78 ? 11.665 1.796 -12.415 1.00 91.50 78 ARG A CA 1
ATOM 589 C C . ARG A 1 78 ? 10.598 1.157 -11.527 1.00 91.50 78 ARG A C 1
ATOM 591 O O . ARG A 1 78 ? 10.409 -0.055 -11.574 1.00 91.50 78 ARG A O 1
ATOM 598 N N . VAL A 1 79 ? 9.920 1.972 -10.712 1.00 94.25 79 VAL A N 1
ATOM 599 C CA . VAL A 1 79 ? 8.933 1.549 -9.696 1.00 94.25 79 VAL A CA 1
ATOM 600 C C . VAL A 1 79 ? 9.434 0.494 -8.695 1.00 94.25 79 VAL A C 1
ATOM 602 O O . VAL A 1 79 ? 8.632 -0.106 -7.978 1.00 94.25 79 VAL A O 1
ATOM 605 N N . ALA A 1 80 ? 10.745 0.253 -8.597 1.00 96.50 80 ALA A N 1
ATOM 606 C CA . ALA A 1 80 ? 11.286 -0.681 -7.620 1.00 96.50 80 ALA A CA 1
ATOM 607 C C . ALA A 1 80 ? 11.067 -0.157 -6.197 1.00 96.50 80 ALA A C 1
ATOM 609 O O . ALA A 1 80 ? 11.244 1.037 -5.926 1.00 96.50 80 ALA A O 1
ATOM 610 N N . PHE A 1 81 ? 10.716 -1.061 -5.281 1.00 97.69 81 PHE A N 1
ATOM 611 C CA . PHE A 1 81 ? 10.724 -0.742 -3.857 1.00 97.69 81 PHE A CA 1
ATOM 612 C C . PHE A 1 81 ? 12.137 -0.892 -3.310 1.00 97.69 81 PHE A C 1
ATOM 614 O O . PHE A 1 81 ? 12.828 -1.864 -3.611 1.00 97.69 81 PHE A O 1
ATOM 621 N N . GLN A 1 82 ? 12.531 0.038 -2.453 1.00 97.38 82 GLN A N 1
ATOM 622 C CA . GLN A 1 82 ? 13.701 -0.067 -1.598 1.00 97.38 82 GLN A CA 1
ATOM 623 C C . GLN A 1 82 ? 13.213 -0.021 -0.147 1.00 97.38 82 GLN A C 1
ATOM 625 O O . GLN A 1 82 ? 12.678 0.997 0.297 1.00 97.38 82 GLN A O 1
ATOM 630 N N . ILE A 1 83 ? 13.370 -1.131 0.574 1.00 96.56 83 ILE A N 1
ATOM 631 C CA . ILE A 1 83 ? 12.938 -1.283 1.969 1.00 96.56 83 ILE A CA 1
ATOM 632 C C . ILE A 1 83 ? 14.165 -1.667 2.786 1.00 96.56 83 ILE A C 1
ATOM 634 O O . ILE A 1 83 ? 14.695 -2.768 2.655 1.00 96.56 83 ILE A O 1
ATOM 638 N N . GLY A 1 84 ? 14.665 -0.730 3.592 1.00 91.69 84 GLY A N 1
ATOM 639 C CA . GLY A 1 84 ? 15.990 -0.888 4.194 1.00 91.69 84 GLY A CA 1
ATOM 640 C C . GLY A 1 84 ? 17.057 -1.093 3.109 1.00 91.69 84 GLY A C 1
ATOM 641 O O . GLY A 1 84 ? 17.159 -0.291 2.179 1.00 91.69 84 GLY A O 1
ATOM 642 N N . SER A 1 85 ? 17.833 -2.174 3.204 1.00 92.81 85 SER A N 1
ATOM 643 C CA . SER A 1 85 ? 18.837 -2.561 2.201 1.00 92.81 85 SER A CA 1
ATOM 644 C C . SER A 1 85 ? 18.272 -3.384 1.039 1.00 92.81 85 SER A C 1
ATOM 646 O O . SER A 1 85 ? 18.939 -3.511 0.013 1.00 92.81 85 SER A O 1
ATOM 648 N N . GLU A 1 86 ? 17.052 -3.908 1.150 1.00 96.94 86 GLU A N 1
ATOM 649 C CA . GLU A 1 86 ? 16.471 -4.793 0.144 1.00 96.94 86 GLU A CA 1
ATOM 650 C C . GLU A 1 86 ? 15.816 -4.023 -1.001 1.00 96.94 86 GLU A C 1
ATOM 652 O O . GLU A 1 86 ? 15.151 -3.001 -0.795 1.00 96.94 86 GLU A O 1
ATOM 657 N N . ARG A 1 87 ? 15.982 -4.550 -2.218 1.00 97.06 87 ARG A N 1
ATOM 658 C CA . ARG A 1 87 ? 15.417 -3.986 -3.442 1.00 97.06 87 ARG A CA 1
ATOM 659 C C . ARG A 1 87 ? 14.503 -4.993 -4.127 1.00 97.06 87 ARG A C 1
ATOM 661 O O . ARG A 1 87 ? 14.913 -6.114 -4.407 1.00 97.06 87 ARG A O 1
ATOM 668 N N . TYR A 1 88 ? 13.297 -4.549 -4.461 1.00 97.69 88 TYR A N 1
ATOM 669 C CA . TYR A 1 88 ? 12.258 -5.357 -5.090 1.00 97.69 88 TYR A CA 1
ATOM 670 C C . TYR A 1 88 ? 11.909 -4.757 -6.449 1.00 97.69 88 TYR A C 1
ATOM 672 O O . TYR A 1 88 ? 11.158 -3.781 -6.545 1.00 97.69 88 TYR A O 1
ATOM 680 N N . ARG A 1 89 ? 12.509 -5.312 -7.503 1.00 96.75 89 ARG A N 1
ATOM 681 C CA . ARG A 1 89 ? 12.290 -4.879 -8.887 1.00 96.75 89 ARG A CA 1
ATOM 682 C C . ARG A 1 89 ? 10.966 -5.398 -9.421 1.00 96.75 89 ARG A C 1
ATOM 684 O O . ARG A 1 89 ? 10.476 -6.433 -8.980 1.00 96.75 89 ARG A O 1
ATOM 691 N N . LEU A 1 90 ? 10.417 -4.660 -10.379 1.00 95.25 90 LEU A N 1
ATOM 692 C CA . LEU A 1 90 ? 9.290 -5.131 -11.163 1.00 95.25 90 LEU A CA 1
ATOM 693 C C . LEU A 1 90 ? 9.795 -6.077 -12.258 1.00 95.25 90 LEU A C 1
ATOM 695 O O . LEU A 1 90 ? 10.498 -5.653 -13.172 1.00 95.25 90 LEU A O 1
ATOM 699 N N . GLU A 1 91 ? 9.363 -7.331 -12.203 1.00 94.44 91 GLU A N 1
ATOM 700 C CA . GLU A 1 91 ? 9.521 -8.317 -13.272 1.00 94.44 91 GLU A CA 1
ATOM 701 C C . GLU A 1 91 ? 8.130 -8.721 -13.777 1.00 94.44 91 GLU A C 1
ATOM 703 O O . GLU A 1 91 ? 7.478 -9.572 -13.158 1.00 94.44 91 GLU A O 1
ATOM 708 N N . PRO A 1 92 ? 7.634 -8.111 -14.872 1.00 89.75 92 PRO A N 1
ATOM 709 C CA . PRO A 1 92 ? 6.268 -8.328 -15.324 1.00 89.75 92 PRO A CA 1
ATOM 710 C C . PRO A 1 92 ? 5.941 -9.810 -15.542 1.00 89.75 92 PRO A C 1
ATOM 712 O O . PRO A 1 92 ? 6.638 -10.505 -16.277 1.00 89.75 92 PRO A O 1
ATOM 715 N N . GLY A 1 93 ? 4.870 -10.2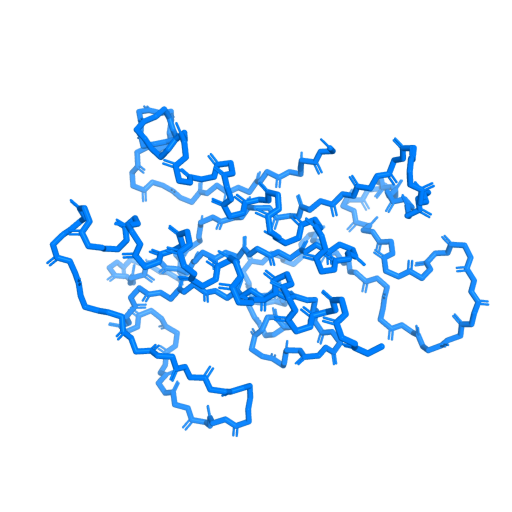89 -14.907 1.00 88.50 93 GLY A N 1
ATOM 716 C CA . GLY A 1 93 ? 4.428 -11.688 -14.977 1.00 88.50 93 GLY A CA 1
ATOM 717 C C . GLY A 1 93 ? 5.240 -12.697 -14.149 1.00 88.50 93 GLY A C 1
ATOM 718 O O . GLY A 1 93 ? 4.900 -13.876 -14.167 1.00 88.50 93 GLY A O 1
ATOM 719 N N . SER A 1 94 ? 6.271 -12.260 -13.418 1.00 92.69 94 SER A N 1
ATOM 720 C CA . SER A 1 94 ? 7.120 -13.116 -12.570 1.00 92.69 94 SER A CA 1
ATOM 721 C C . SER A 1 94 ? 7.123 -12.641 -11.116 1.00 92.69 94 SER A C 1
ATOM 723 O O . SER A 1 94 ? 6.680 -13.347 -10.205 1.00 92.69 94 SER A O 1
ATOM 725 N N . SER A 1 95 ? 7.603 -11.418 -10.897 1.00 94.25 95 SER A N 1
ATOM 726 C CA . SER A 1 95 ? 7.775 -10.826 -9.577 1.00 94.25 95 SER A CA 1
ATOM 727 C C . SER A 1 95 ? 7.260 -9.398 -9.611 1.00 94.25 95 SER A C 1
ATOM 729 O O . SER A 1 95 ? 7.965 -8.471 -10.001 1.00 94.25 95 SER A O 1
ATOM 731 N N . GLU A 1 96 ? 6.002 -9.228 -9.224 1.00 96.50 96 GLU A N 1
ATOM 732 C CA . GLU A 1 96 ? 5.361 -7.924 -9.122 1.00 96.50 96 GLU A CA 1
ATOM 733 C C . GLU A 1 96 ? 4.948 -7.716 -7.678 1.00 96.50 96 GLU A C 1
ATOM 735 O O . GLU A 1 96 ? 4.483 -8.644 -7.032 1.00 96.50 96 GLU A O 1
ATOM 740 N N . TYR A 1 97 ? 5.126 -6.508 -7.163 1.00 97.75 97 TYR A N 1
ATOM 741 C CA . TYR A 1 97 ? 4.916 -6.251 -5.749 1.00 97.75 97 TYR A CA 1
ATOM 742 C C . TYR A 1 97 ? 3.867 -5.166 -5.514 1.00 97.75 97 TYR A C 1
ATOM 744 O O . TYR A 1 97 ? 3.633 -4.271 -6.341 1.00 97.75 97 TYR A O 1
ATOM 752 N N . VAL A 1 98 ? 3.248 -5.233 -4.339 1.00 98.00 98 VAL A N 1
ATOM 753 C CA . VAL A 1 98 ? 2.366 -4.194 -3.811 1.00 98.00 98 VAL A CA 1
ATOM 754 C C . VAL A 1 98 ? 2.574 -4.017 -2.319 1.00 98.00 98 VAL A C 1
ATOM 756 O O . VAL A 1 98 ? 2.583 -4.976 -1.546 1.00 98.00 98 VAL A O 1
ATOM 759 N N . LEU A 1 99 ? 2.732 -2.760 -1.919 1.00 97.88 99 LEU A N 1
ATOM 760 C CA . LEU A 1 99 ? 2.750 -2.363 -0.527 1.00 97.88 99 LEU A CA 1
ATOM 761 C C . LEU A 1 99 ? 1.306 -2.178 -0.058 1.00 97.88 99 LEU A C 1
ATOM 763 O O . LEU A 1 99 ? 0.611 -1.257 -0.497 1.00 97.88 99 LEU A O 1
ATOM 767 N N . LEU A 1 100 ? 0.868 -3.062 0.833 1.00 98.12 100 LEU A N 1
ATOM 768 C CA . LEU A 1 100 ? -0.410 -2.974 1.521 1.00 98.12 100 LEU A CA 1
ATOM 769 C C . LEU A 1 100 ? -0.171 -2.521 2.959 1.00 98.12 100 LEU A C 1
ATOM 771 O O . LEU A 1 100 ? 0.418 -3.252 3.756 1.00 98.12 100 LEU A O 1
ATOM 775 N N . ALA A 1 101 ? -0.677 -1.349 3.320 1.00 97.38 101 ALA A N 1
ATOM 776 C CA . ALA A 1 101 ? -0.512 -0.824 4.669 1.00 97.38 101 ALA A CA 1
ATOM 777 C C . ALA A 1 101 ? -1.828 -0.337 5.267 1.00 97.38 101 ALA A C 1
ATOM 779 O O . ALA A 1 101 ? -2.716 0.113 4.552 1.00 97.38 101 ALA A O 1
ATOM 780 N N . ARG A 1 102 ? -1.913 -0.389 6.596 1.00 95.62 102 ARG A N 1
ATOM 781 C CA . ARG A 1 102 ? -2.857 0.373 7.416 1.00 95.62 102 ARG A CA 1
ATOM 782 C C . ARG A 1 102 ? -2.024 1.176 8.400 1.00 95.62 102 ARG A C 1
ATOM 784 O O . ARG A 1 102 ? -1.296 0.575 9.184 1.00 95.62 102 ARG A O 1
ATOM 791 N N . LEU A 1 103 ? -2.127 2.495 8.386 1.00 93.88 103 LEU A N 1
ATOM 792 C CA . LEU A 1 103 ? -1.266 3.382 9.164 1.00 93.88 103 LEU A CA 1
ATOM 793 C C . LEU A 1 103 ? -2.106 4.418 9.911 1.00 93.88 103 LEU A C 1
ATOM 795 O O . LEU A 1 103 ? -3.115 4.889 9.397 1.00 93.88 103 LEU A O 1
ATOM 799 N N . THR A 1 104 ? -1.684 4.785 11.114 1.00 90.88 104 THR A N 1
ATOM 800 C CA . THR A 1 104 ? -2.284 5.853 11.929 1.00 90.88 104 THR A CA 1
ATOM 801 C C . THR A 1 104 ? -1.195 6.845 12.326 1.00 90.88 104 THR A C 1
ATOM 803 O O . THR A 1 104 ? -0.179 6.431 12.880 1.00 90.88 104 THR A O 1
ATOM 806 N N . GLY A 1 105 ? -1.396 8.135 12.037 1.00 80.81 105 GLY A N 1
ATOM 807 C CA . GLY A 1 105 ? -0.392 9.193 12.231 1.00 80.81 105 GLY A CA 1
ATOM 808 C C . GLY A 1 105 ? -0.267 9.759 13.653 1.00 80.81 105 GLY A C 1
ATOM 809 O O . GLY A 1 105 ? 0.527 10.666 13.864 1.00 80.81 105 GLY A O 1
ATOM 810 N N . GLY A 1 106 ? -1.034 9.258 14.624 1.00 74.25 106 GLY A N 1
ATOM 811 C CA . GLY A 1 106 ? -1.032 9.741 16.008 1.00 74.25 106 GLY A CA 1
ATOM 812 C C . GLY A 1 106 ? -2.056 9.011 16.877 1.00 74.25 106 GLY A C 1
ATOM 813 O O . GLY A 1 106 ? -2.773 8.135 16.381 1.00 74.25 106 GLY A O 1
ATOM 814 N N . GLN A 1 107 ? -2.124 9.366 18.166 1.00 64.12 107 GLN A N 1
ATOM 815 C CA . GLN A 1 107 ? -3.225 8.940 19.038 1.00 64.12 107 GLN A CA 1
ATOM 816 C C . GLN A 1 107 ? -4.546 9.501 18.485 1.00 64.12 107 GLN A C 1
ATOM 818 O O . GLN A 1 107 ? -4.603 10.647 18.055 1.00 64.12 107 GLN A O 1
ATOM 823 N N . ASP A 1 108 ? -5.569 8.650 18.415 1.00 75.12 108 ASP A N 1
ATOM 824 C CA . ASP A 1 108 ? -6.934 8.949 17.942 1.00 75.12 108 ASP A CA 1
ATOM 825 C C . ASP A 1 108 ? -7.116 9.317 16.455 1.00 75.12 108 ASP A C 1
ATOM 827 O O . ASP A 1 108 ? -8.244 9.508 15.995 1.00 75.12 108 ASP A O 1
ATOM 831 N N . ALA A 1 109 ? -6.045 9.311 15.656 1.00 85.69 109 ALA A N 1
ATOM 832 C CA . ALA A 1 109 ? -6.140 9.503 14.210 1.00 85.69 109 ALA A CA 1
ATOM 833 C C . ALA A 1 109 ? -6.860 8.328 13.521 1.00 85.69 109 ALA A C 1
ATOM 835 O O . ALA A 1 109 ? -6.564 7.149 13.758 1.00 85.69 109 ALA A O 1
ATOM 836 N N . ARG A 1 110 ? -7.768 8.635 12.587 1.00 89.94 110 ARG A N 1
ATOM 837 C CA . ARG A 1 110 ? -8.369 7.625 11.706 1.00 89.94 110 ARG A CA 1
ATOM 838 C C . ARG A 1 110 ? -7.301 7.022 10.778 1.00 89.94 110 ARG A C 1
ATOM 840 O O . ARG A 1 110 ? -6.395 7.730 10.340 1.00 89.94 110 ARG A O 1
ATOM 847 N N . PRO A 1 111 ? -7.381 5.715 10.469 1.00 92.25 111 PRO A N 1
ATOM 848 C CA . PRO A 1 111 ? -6.348 5.049 9.687 1.00 92.25 111 PRO A CA 1
ATOM 849 C C . PRO A 1 111 ? -6.390 5.426 8.205 1.00 92.25 111 PRO A C 1
ATOM 851 O O . PRO A 1 111 ? -7.466 5.536 7.621 1.00 92.25 111 PRO A O 1
ATOM 854 N N . VAL A 1 112 ? -5.217 5.491 7.582 1.00 92.56 112 VAL A N 1
ATOM 855 C CA . VAL A 1 112 ? -5.058 5.435 6.127 1.00 92.56 112 VAL A CA 1
ATOM 856 C C . VAL A 1 112 ? -4.683 4.015 5.710 1.00 92.56 112 VAL A C 1
ATOM 858 O O . VAL A 1 112 ? -3.809 3.386 6.310 1.00 92.56 112 VAL A O 1
ATOM 861 N N . PHE A 1 113 ? -5.339 3.505 4.678 1.00 94.81 113 PHE A N 1
ATOM 862 C CA . PHE A 1 113 ? -4.972 2.283 3.985 1.00 94.81 113 PHE A CA 1
ATOM 863 C C . PHE A 1 113 ? -4.241 2.632 2.692 1.00 94.81 113 PHE A C 1
ATOM 865 O O . PHE A 1 113 ? -4.742 3.429 1.902 1.00 94.81 113 PHE A O 1
ATOM 872 N N . LEU A 1 114 ? -3.070 2.038 2.469 1.00 95.81 114 LEU A N 1
ATOM 873 C CA . LEU A 1 114 ? -2.277 2.235 1.256 1.00 95.81 114 LEU A CA 1
ATOM 874 C C . LEU A 1 114 ? -2.307 0.964 0.410 1.00 95.81 114 LEU A C 1
ATOM 876 O O . LEU A 1 114 ? -2.009 -0.114 0.921 1.00 95.81 114 LEU A O 1
ATOM 880 N N . PHE A 1 115 ? -2.628 1.117 -0.872 1.00 96.75 115 PHE A N 1
ATOM 881 C CA . PHE A 1 115 ? -2.558 0.092 -1.912 1.00 96.75 115 PHE A CA 1
ATOM 882 C C . PHE A 1 115 ? -1.610 0.617 -2.989 1.00 96.75 115 PHE A C 1
ATOM 884 O O . PHE A 1 115 ? -2.038 1.198 -3.988 1.00 96.75 115 PHE A O 1
ATOM 891 N N . CYS A 1 116 ? -0.310 0.500 -2.717 1.00 96.75 116 CYS A N 1
ATOM 892 C CA . CYS A 1 116 ? 0.743 1.094 -3.532 1.00 96.75 116 CYS A CA 1
ATOM 893 C C . CYS A 1 116 ? 1.483 0.000 -4.296 1.00 96.75 116 CYS A C 1
ATOM 895 O O . CYS A 1 116 ? 2.433 -0.604 -3.798 1.00 96.75 116 CYS A O 1
ATOM 897 N N . GLY A 1 117 ? 0.972 -0.323 -5.474 1.00 95.75 117 GLY A N 1
ATOM 898 C CA . GLY A 1 117 ? 1.486 -1.350 -6.363 1.00 95.75 117 GLY A CA 1
ATOM 899 C C . GLY A 1 117 ? 2.431 -0.798 -7.419 1.00 95.75 117 GLY A C 1
ATOM 900 O O . GLY A 1 117 ? 2.317 0.350 -7.846 1.00 95.75 117 GLY A O 1
ATOM 901 N N . GLN A 1 118 ? 3.334 -1.654 -7.897 1.00 95.50 118 GLN A N 1
ATOM 902 C CA . GLN A 1 118 ? 4.183 -1.356 -9.058 1.00 95.50 118 GLN A CA 1
ATOM 903 C C . GLN A 1 118 ? 3.377 -1.199 -10.356 1.00 95.50 118 GLN A C 1
ATOM 905 O O . GLN A 1 118 ? 3.851 -0.592 -11.315 1.00 95.50 118 GLN A O 1
ATOM 910 N N . ARG A 1 119 ? 2.159 -1.756 -10.409 1.00 93.44 119 ARG A N 1
ATOM 911 C CA . ARG A 1 119 ? 1.260 -1.719 -11.566 1.00 93.44 119 ARG A CA 1
ATOM 912 C C . ARG A 1 119 ? -0.190 -1.568 -11.106 1.00 93.44 119 ARG A C 1
ATOM 914 O O . ARG A 1 119 ? -0.549 -1.955 -9.999 1.00 93.44 119 ARG A O 1
ATOM 921 N N . ALA A 1 120 ? -1.061 -1.107 -12.001 1.00 92.19 120 ALA A N 1
ATOM 922 C CA . ALA A 1 120 ? -2.499 -1.035 -11.723 1.00 92.19 120 ALA A CA 1
ATOM 923 C C . ALA A 1 120 ? -3.104 -2.406 -11.350 1.00 92.19 120 ALA A C 1
ATOM 925 O O . ALA A 1 120 ? -3.932 -2.499 -10.447 1.00 92.19 120 ALA A O 1
ATOM 926 N N . ILE A 1 121 ? -2.629 -3.491 -11.975 1.00 92.75 121 ILE A N 1
ATOM 927 C CA . ILE A 1 121 ? -3.068 -4.852 -11.635 1.00 92.75 121 ILE A CA 1
ATOM 928 C C . ILE A 1 121 ? -2.656 -5.267 -10.214 1.00 92.75 121 ILE A C 1
ATOM 930 O O . ILE A 1 121 ? -3.424 -5.950 -9.540 1.00 92.75 121 ILE A O 1
ATOM 934 N N . THR A 1 122 ? -1.497 -4.820 -9.715 1.00 95.44 122 THR A N 1
ATOM 935 C CA . THR A 1 122 ? -1.071 -5.153 -8.348 1.00 95.44 122 THR A CA 1
ATOM 936 C C . THR A 1 122 ? -1.833 -4.343 -7.298 1.00 95.44 122 THR A C 1
ATOM 938 O O . THR A 1 122 ? -2.114 -4.869 -6.222 1.00 95.44 122 THR A O 1
ATOM 941 N N . ASN A 1 123 ? -2.292 -3.128 -7.629 1.00 94.12 123 ASN A N 1
ATOM 942 C CA . ASN A 1 123 ? -3.257 -2.391 -6.800 1.00 94.12 123 ASN A CA 1
ATOM 943 C C . ASN A 1 123 ? -4.562 -3.177 -6.643 1.00 94.12 123 ASN A C 1
ATOM 945 O O . ASN A 1 123 ? -4.998 -3.428 -5.521 1.00 94.12 123 ASN A O 1
ATOM 949 N N . GLN A 1 124 ? -5.148 -3.620 -7.762 1.00 93.88 124 GLN A N 1
ATOM 950 C CA . GLN A 1 124 ? -6.367 -4.429 -7.746 1.00 93.88 124 GLN A CA 1
ATOM 951 C C . GLN A 1 124 ? -6.161 -5.727 -6.952 1.00 93.88 124 GLN A C 1
ATOM 953 O O . GLN A 1 124 ? -7.003 -6.098 -6.138 1.00 93.88 124 GLN A O 1
ATOM 958 N N . ALA A 1 125 ? -5.027 -6.408 -7.139 1.00 94.81 125 ALA A N 1
ATOM 959 C CA . ALA A 1 125 ? -4.713 -7.624 -6.396 1.00 94.81 125 ALA A CA 1
ATOM 960 C C . ALA A 1 125 ? -4.676 -7.382 -4.876 1.00 94.81 125 ALA A C 1
ATOM 962 O O . ALA A 1 125 ? -5.250 -8.169 -4.119 1.00 94.81 125 ALA A O 1
ATOM 963 N N . ALA A 1 126 ? -4.072 -6.278 -4.419 1.00 96.44 126 ALA A N 1
ATOM 964 C CA . ALA A 1 126 ? -4.076 -5.902 -3.005 1.00 96.44 126 ALA A CA 1
ATOM 965 C C . ALA A 1 126 ? -5.480 -5.562 -2.494 1.00 96.44 126 ALA A C 1
ATOM 967 O O . ALA A 1 126 ? -5.853 -5.986 -1.398 1.00 96.44 126 ALA A O 1
ATOM 968 N N . THR A 1 127 ? -6.279 -4.843 -3.280 1.00 94.44 127 THR A N 1
ATOM 969 C CA . THR A 1 127 ? -7.671 -4.550 -2.934 1.00 94.44 127 THR A CA 1
ATOM 970 C C . THR A 1 127 ? -8.478 -5.831 -2.740 1.00 94.44 127 THR A C 1
ATOM 972 O O . THR A 1 127 ? -9.073 -6.037 -1.678 1.00 94.44 127 THR A O 1
ATOM 975 N N . ARG A 1 128 ? -8.424 -6.741 -3.715 1.00 94.44 128 ARG A N 1
ATOM 976 C CA . ARG A 1 128 ? -9.062 -8.056 -3.649 1.00 94.44 128 ARG A CA 1
ATOM 977 C C . ARG A 1 128 ? -8.579 -8.870 -2.458 1.00 94.44 128 ARG A C 1
ATOM 979 O O . ARG A 1 128 ? -9.371 -9.558 -1.809 1.00 94.44 128 ARG A O 1
ATOM 986 N N . TYR A 1 129 ? -7.280 -8.809 -2.167 1.00 95.62 129 TYR A N 1
ATOM 987 C CA . TYR A 1 129 ? -6.695 -9.468 -1.008 1.00 95.62 129 TYR A CA 1
ATOM 988 C C . TYR A 1 129 ? -7.318 -8.948 0.289 1.00 95.62 129 TYR A C 1
ATOM 990 O O . TYR A 1 129 ? -7.761 -9.763 1.099 1.00 95.62 129 TYR A O 1
ATOM 998 N N . VAL A 1 130 ? -7.418 -7.627 0.474 1.00 94.12 130 VAL A N 1
ATOM 999 C CA . VAL A 1 130 ? -8.062 -7.042 1.659 1.00 94.12 130 VAL A CA 1
ATOM 1000 C C . VAL A 1 130 ? -9.526 -7.443 1.732 1.00 94.12 130 VAL A C 1
ATOM 1002 O O . VAL A 1 130 ? -9.931 -7.963 2.765 1.00 94.12 130 VAL A O 1
ATOM 1005 N N . ALA A 1 131 ? -10.299 -7.293 0.654 1.00 91.38 131 ALA A N 1
ATOM 1006 C CA . ALA A 1 131 ? -11.718 -7.652 0.644 1.00 91.38 131 ALA A CA 1
ATOM 1007 C C . ALA A 1 131 ? -11.947 -9.093 1.143 1.00 91.38 131 ALA A C 1
ATOM 1009 O O . ALA A 1 131 ? -12.796 -9.337 1.998 1.00 91.38 131 ALA A O 1
ATOM 1010 N N . ARG A 1 132 ? -11.104 -10.036 0.705 1.00 93.06 132 ARG A N 1
ATOM 1011 C CA . ARG A 1 132 ? -11.189 -11.459 1.081 1.00 93.06 132 ARG A CA 1
ATOM 1012 C C . ARG A 1 132 ? -10.590 -11.810 2.442 1.00 93.06 132 ARG A C 1
ATOM 1014 O O . ARG A 1 132 ? -10.917 -12.857 2.987 1.00 93.06 132 ARG A O 1
ATOM 1021 N N . ASN A 1 133 ? -9.673 -10.998 2.965 1.00 93.88 133 ASN A N 1
ATOM 1022 C CA . ASN A 1 133 ? -8.883 -11.337 4.155 1.00 93.88 133 ASN A CA 1
ATOM 1023 C C . ASN A 1 133 ? -9.021 -10.312 5.290 1.00 93.88 133 ASN A C 1
ATOM 1025 O O . ASN A 1 133 ? -8.284 -10.408 6.272 1.00 93.88 133 ASN A O 1
ATOM 1029 N N . HIS A 1 134 ? -9.934 -9.342 5.193 1.00 90.69 134 HIS A N 1
ATOM 1030 C CA . HIS A 1 134 ? -10.056 -8.248 6.159 1.00 90.69 134 HIS A CA 1
ATOM 1031 C C . HIS A 1 134 ? -10.276 -8.753 7.593 1.00 90.69 134 HIS A C 1
ATOM 1033 O O . HIS A 1 134 ? -9.651 -8.240 8.519 1.00 90.69 134 HIS A O 1
ATOM 1039 N N . GLU A 1 135 ? -11.055 -9.820 7.796 1.00 92.44 135 GLU A N 1
ATOM 1040 C CA . GLU A 1 135 ? -11.234 -10.432 9.118 1.00 92.44 135 GLU A CA 1
ATOM 1041 C C . GLU A 1 135 ? -9.940 -11.038 9.669 1.00 92.44 135 GLU A C 1
ATOM 1043 O O . GLU A 1 135 ? -9.607 -10.857 10.844 1.00 92.44 135 GLU A O 1
ATOM 1048 N N . LYS A 1 136 ? -9.172 -11.728 8.816 1.00 94.56 136 LYS A N 1
ATOM 1049 C CA . LYS A 1 136 ? -7.873 -12.311 9.178 1.00 94.56 136 LYS A CA 1
ATOM 1050 C C . LYS A 1 136 ? -6.864 -11.216 9.518 1.00 94.56 136 LYS A C 1
ATOM 1052 O O . LYS A 1 136 ? -6.148 -11.346 10.511 1.00 94.56 136 LYS A O 1
ATOM 1057 N N . LEU A 1 137 ? -6.826 -10.144 8.726 1.00 94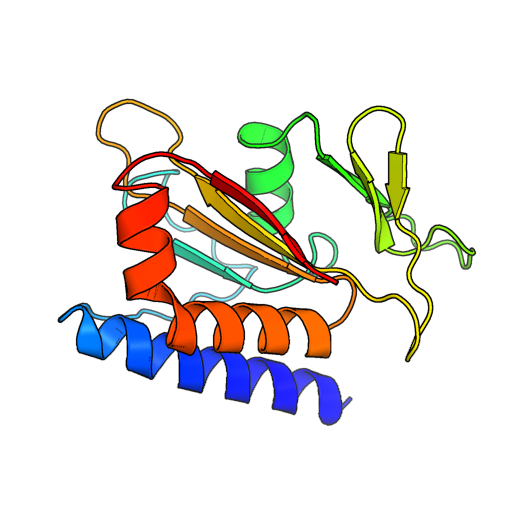.50 137 LEU A N 1
ATOM 1058 C CA . LEU A 1 137 ? -5.985 -8.972 8.969 1.00 94.50 137 LEU A CA 1
ATOM 1059 C C . LEU A 1 137 ? -6.370 -8.289 10.286 1.00 94.50 137 LEU A C 1
ATOM 1061 O O . LEU A 1 137 ? -5.493 -8.038 11.111 1.00 94.50 137 LEU A O 1
ATOM 1065 N N . ARG A 1 138 ? -7.671 -8.088 10.534 1.00 92.06 138 ARG A N 1
ATOM 1066 C CA . ARG A 1 138 ? -8.201 -7.547 11.793 1.00 92.06 138 ARG A CA 1
ATOM 1067 C C . ARG A 1 138 ? -7.821 -8.422 12.982 1.00 92.06 138 ARG A C 1
ATOM 1069 O O . ARG A 1 138 ? -7.378 -7.899 13.994 1.00 92.06 138 ARG A O 1
ATOM 1076 N N . ARG A 1 139 ? -7.938 -9.745 12.872 1.00 95.50 139 ARG A N 1
ATOM 1077 C CA . ARG A 1 139 ? -7.554 -10.665 13.952 1.00 95.50 139 ARG A CA 1
ATOM 1078 C C . ARG A 1 139 ? -6.049 -10.628 14.234 1.00 95.50 139 ARG A C 1
ATOM 1080 O O . ARG A 1 139 ? -5.653 -10.689 15.389 1.00 95.50 139 ARG A O 1
ATOM 1087 N N . LYS A 1 140 ? -5.215 -10.533 13.193 1.00 96.81 140 LYS A N 1
ATOM 1088 C CA . LYS A 1 140 ? -3.749 -10.543 13.323 1.00 96.81 140 LYS A CA 1
ATOM 1089 C C . LYS A 1 140 ? -3.187 -9.222 13.855 1.00 96.81 140 LYS A C 1
ATOM 1091 O O . LYS A 1 140 ? -2.291 -9.239 14.690 1.00 96.81 140 LYS A O 1
ATOM 1096 N N . HIS A 1 141 ? -3.678 -8.094 13.349 1.00 94.88 141 HIS A N 1
ATOM 1097 C CA . HIS A 1 141 ? -3.103 -6.772 13.621 1.00 94.88 141 HIS A CA 1
ATOM 1098 C C . HIS A 1 141 ? -3.973 -5.908 14.547 1.00 94.88 141 HIS A C 1
ATOM 1100 O O . HIS A 1 141 ? -3.497 -4.912 15.092 1.00 94.88 141 HIS A O 1
ATOM 1106 N N . GLY A 1 142 ? -5.234 -6.282 14.771 1.00 91.00 142 GLY A N 1
ATOM 1107 C CA . GLY A 1 142 ? -6.182 -5.483 15.540 1.00 91.00 142 GLY A CA 1
ATOM 1108 C C . GLY A 1 142 ? -6.359 -4.089 14.938 1.00 91.00 142 GLY A C 1
ATOM 1109 O O . GLY A 1 142 ? -6.398 -3.915 13.720 1.00 91.00 142 GLY A O 1
ATOM 1110 N N . GLY A 1 143 ? -6.426 -3.083 15.809 1.00 88.75 143 GLY A N 1
ATOM 1111 C CA . GLY A 1 143 ? -6.428 -1.668 15.429 1.00 88.75 143 GLY A CA 1
ATOM 1112 C C . GLY A 1 143 ? -5.036 -1.059 15.224 1.00 88.75 143 GLY A C 1
ATOM 1113 O O . GLY A 1 143 ? -4.939 0.160 15.075 1.00 88.75 143 GLY A O 1
ATOM 1114 N N . LYS A 1 144 ? -3.959 -1.857 15.235 1.00 92.25 144 LYS A N 1
ATOM 1115 C CA . LYS A 1 144 ? -2.578 -1.361 15.113 1.00 92.25 144 LYS A CA 1
ATOM 1116 C C . LYS A 1 144 ? -2.199 -1.108 13.656 1.00 92.25 144 LYS A C 1
ATOM 1118 O O . LYS A 1 144 ? -2.806 -1.655 12.730 1.00 92.25 144 LYS A O 1
ATOM 1123 N N . SER A 1 145 ? -1.189 -0.268 13.455 1.00 93.94 145 SER A N 1
ATOM 1124 C CA . SER A 1 145 ? -0.584 -0.092 12.138 1.00 93.94 145 SER A CA 1
ATOM 1125 C C . SER A 1 145 ? 0.080 -1.387 11.667 1.00 93.94 145 SER A C 1
ATOM 1127 O O . SER A 1 145 ? 0.648 -2.133 12.467 1.00 93.94 145 SER A O 1
ATOM 1129 N N . PHE A 1 146 ? 0.027 -1.645 10.365 1.00 96.12 146 PHE A N 1
ATOM 1130 C CA . PHE A 1 146 ? 0.778 -2.709 9.711 1.00 96.12 146 PHE A CA 1
ATOM 1131 C C . PHE A 1 146 ? 1.203 -2.276 8.309 1.00 96.12 146 PHE A C 1
ATOM 1133 O O . PHE A 1 146 ? 0.559 -1.436 7.683 1.00 96.12 146 PHE A O 1
ATOM 1140 N N . CYS A 1 147 ? 2.267 -2.893 7.809 1.00 97.06 147 CYS A N 1
ATOM 1141 C CA . CYS A 1 147 ? 2.750 -2.723 6.448 1.00 97.06 147 CYS A CA 1
ATOM 1142 C C . CYS A 1 147 ? 3.211 -4.089 5.933 1.00 97.06 147 CYS A C 1
ATOM 1144 O O . CYS A 1 147 ? 3.981 -4.774 6.606 1.00 97.06 147 CYS A O 1
ATOM 1146 N N . LEU A 1 148 ? 2.681 -4.509 4.789 1.00 97.69 148 LEU A N 1
ATOM 1147 C CA . LEU A 1 148 ? 2.950 -5.791 4.152 1.00 97.69 148 LEU A CA 1
ATOM 1148 C C . LEU A 1 148 ? 3.444 -5.526 2.734 1.00 97.69 148 LEU A C 1
ATOM 1150 O O . LEU A 1 148 ? 2.806 -4.786 1.988 1.00 97.69 148 LEU A O 1
ATOM 1154 N N . LEU A 1 149 ? 4.541 -6.172 2.355 1.00 97.88 149 LEU A N 1
ATOM 1155 C CA . LEU A 1 149 ? 4.913 -6.316 0.957 1.00 97.88 149 LEU A CA 1
ATOM 1156 C C . LEU A 1 149 ? 4.328 -7.638 0.456 1.00 97.88 149 LEU A C 1
ATOM 1158 O O . LEU A 1 149 ? 4.671 -8.702 0.971 1.00 97.88 149 LEU A O 1
ATOM 1162 N N . LEU A 1 150 ? 3.408 -7.565 -0.501 1.00 97.38 150 LEU A N 1
ATOM 1163 C CA . LEU A 1 150 ? 2.821 -8.732 -1.153 1.00 97.38 150 LEU A CA 1
ATOM 1164 C C . LEU A 1 150 ? 3.460 -8.901 -2.534 1.00 97.38 150 LEU A C 1
ATOM 1166 O O . LEU A 1 150 ? 3.779 -7.900 -3.179 1.00 97.38 150 LEU A O 1
ATOM 1170 N N . LYS A 1 151 ? 3.640 -10.156 -2.947 1.00 95.88 151 LYS A N 1
ATOM 1171 C CA . LYS A 1 151 ? 4.094 -10.576 -4.275 1.00 95.88 151 LYS A CA 1
ATOM 1172 C C . LYS A 1 151 ? 2.928 -11.239 -5.003 1.00 95.88 151 LYS A C 1
ATOM 1174 O O . LYS A 1 151 ? 2.221 -12.018 -4.320 1.00 95.88 151 LYS A O 1
#

F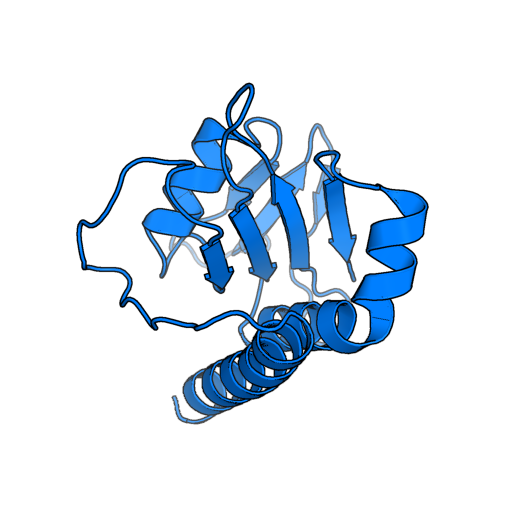oldseek 3Di:
DVVLVVLVVLLVVLVCVVCVVVVHDDDDDAQPDPDDDAQPEEAEAFEACLRHVVLVVCCVQFPVQWDFDNDPDDDQRHRWIHHPNDIQTDDPPPGWKWKWKWTANDPNGHTYTYTHTSGSNSSSVSSNVCSVCVVVVCVVQPNHIDIDIDD

Sequence (151 aa):
DGSVHRYDAFALLELSALIKDCSAHAQIVTHDTAQQGFGERTEFCVGGPMSNQRMAAHLRTLLPGVRINIEQDPGPDRVAFQIGSERYRLEPGSSEYVLLARLTGGQDARPVFLFCGQRAITNQAATRYVARNHEKLRRKHGGKSFCLLLK